Protein AF-A0A370WRT9-F1 (afdb_monomer)

InterPro domains:
  IPR023346 Lysozyme-like domain superfamily [SSF53955] (6-78)

Structure (mmCIF, N/CA/C/O backbone):
data_AF-A0A370WRT9-F1
#
_entry.id   AF-A0A370WRT9-F1
#
loop_
_atom_site.group_PDB
_atom_site.id
_atom_site.type_symbol
_atom_site.label_atom_id
_atom_site.label_alt_id
_atom_site.label_comp_id
_atom_site.label_asym_id
_atom_site.label_entity_id
_atom_site.label_seq_id
_atom_site.pdbx_PDB_ins_code
_atom_site.Cartn_x
_atom_site.Cartn_y
_atom_site.Cartn_z
_atom_site.occupancy
_atom_site.B_iso_or_equiv
_atom_site.auth_seq_id
_atom_site.auth_comp_id
_atom_site.auth_asym_id
_atom_site.auth_atom_id
_atom_site.pdbx_PDB_model_num
ATOM 1 N N . TRP A 1 1 ? 11.051 0.308 -16.168 1.00 57.34 1 TRP A N 1
ATOM 2 C CA . TRP A 1 1 ? 12.161 -0.061 -15.268 1.00 57.34 1 TRP A CA 1
ATOM 3 C C . TRP A 1 1 ? 13.084 -1.082 -15.946 1.00 57.34 1 TRP A C 1
ATOM 5 O O . TRP A 1 1 ? 13.446 -2.096 -15.383 1.00 57.34 1 TRP A O 1
ATOM 15 N N . ALA A 1 2 ? 13.523 -0.755 -17.159 1.00 36.31 2 ALA A N 1
ATOM 16 C CA . ALA A 1 2 ? 14.689 -1.294 -17.855 1.00 36.31 2 ALA A CA 1
ATOM 17 C C . ALA A 1 2 ? 15.166 -0.131 -18.753 1.00 36.31 2 ALA A C 1
ATOM 19 O O . ALA A 1 2 ? 14.280 0.547 -19.286 1.00 36.31 2 ALA A O 1
ATOM 20 N N . PRO A 1 3 ? 16.469 0.201 -18.880 1.00 57.38 3 PRO A N 1
ATOM 21 C CA . PRO A 1 3 ? 17.677 -0.481 -18.404 1.00 57.38 3 PRO A CA 1
ATOM 22 C C . PRO A 1 3 ? 18.601 0.450 -17.567 1.00 57.38 3 PRO A C 1
ATOM 24 O O . PRO A 1 3 ? 19.662 0.849 -18.034 1.00 57.38 3 PRO A O 1
ATOM 27 N N . ARG A 1 4 ? 18.217 0.845 -16.339 1.00 59.12 4 ARG A N 1
ATOM 28 C CA . ARG A 1 4 ? 19.088 1.687 -15.474 1.00 59.12 4 ARG A CA 1
ATOM 29 C C . ARG A 1 4 ? 19.797 0.957 -14.333 1.00 59.12 4 ARG A C 1
ATOM 31 O O . ARG A 1 4 ? 20.818 1.455 -13.881 1.00 59.12 4 ARG A O 1
ATOM 38 N N . TYR A 1 5 ? 19.306 -0.199 -13.888 1.00 66.81 5 TYR A N 1
ATOM 39 C CA . TYR A 1 5 ? 19.851 -0.898 -12.719 1.00 66.81 5 TYR A CA 1
ATOM 40 C C . TYR A 1 5 ? 20.126 -2.364 -13.043 1.00 66.81 5 TYR A C 1
ATOM 42 O O . TYR A 1 5 ? 19.342 -2.990 -13.756 1.00 66.81 5 TYR A O 1
ATOM 50 N N . ASN A 1 6 ? 21.238 -2.898 -12.528 1.00 80.44 6 ASN A N 1
ATOM 51 C CA . ASN A 1 6 ? 21.567 -4.318 -12.621 1.00 80.44 6 ASN A CA 1
ATOM 52 C C . ASN A 1 6 ? 20.589 -5.111 -11.729 1.00 80.44 6 ASN A C 1
ATOM 54 O O . ASN A 1 6 ? 20.651 -4.957 -10.507 1.00 80.44 6 ASN A O 1
ATOM 58 N N . PRO A 1 7 ? 19.703 -5.953 -12.293 1.00 83.69 7 PRO A N 1
ATOM 59 C CA . PRO A 1 7 ? 18.709 -6.688 -11.511 1.00 83.69 7 PRO A CA 1
ATOM 60 C C . PRO A 1 7 ? 19.346 -7.601 -10.463 1.00 83.69 7 PRO A C 1
ATOM 62 O O . PRO A 1 7 ? 18.816 -7.739 -9.365 1.00 83.69 7 PRO A O 1
ATOM 65 N N . SER A 1 8 ? 20.511 -8.174 -10.778 1.00 86.19 8 SER A N 1
ATOM 66 C CA . SER A 1 8 ? 21.240 -9.042 -9.857 1.00 86.19 8 SER A CA 1
ATOM 67 C C . SER A 1 8 ? 21.685 -8.290 -8.607 1.00 86.19 8 SER A C 1
ATOM 69 O O . SER A 1 8 ? 21.639 -8.857 -7.525 1.00 86.19 8 SER A O 1
ATOM 71 N N . LEU A 1 9 ? 22.049 -7.009 -8.739 1.00 85.12 9 LEU A N 1
ATOM 72 C CA . LEU A 1 9 ? 22.469 -6.179 -7.610 1.00 85.12 9 LEU A CA 1
ATOM 73 C C . LEU A 1 9 ? 21.296 -5.866 -6.671 1.00 85.12 9 LEU A C 1
ATOM 75 O O . LEU A 1 9 ? 21.451 -5.957 -5.461 1.00 85.12 9 LEU A O 1
ATOM 79 N N . ILE A 1 10 ? 20.121 -5.546 -7.221 1.00 86.25 10 ILE A N 1
ATOM 80 C CA . ILE A 1 10 ? 18.895 -5.328 -6.431 1.00 86.25 10 ILE A CA 1
ATOM 81 C C . ILE A 1 10 ? 18.485 -6.619 -5.706 1.00 86.25 10 ILE A C 1
ATOM 83 O O . ILE A 1 10 ? 17.999 -6.562 -4.584 1.00 86.25 10 ILE A O 1
ATOM 87 N N . ALA A 1 11 ? 18.681 -7.782 -6.334 1.00 88.44 11 ALA A N 1
ATOM 88 C CA . ALA A 1 11 ? 18.316 -9.068 -5.747 1.00 88.44 11 ALA A CA 1
ATOM 89 C C . ALA A 1 11 ? 19.287 -9.545 -4.652 1.00 88.44 11 ALA A C 1
ATOM 91 O O . ALA A 1 11 ? 18.864 -10.250 -3.739 1.00 88.44 11 ALA A O 1
ATOM 92 N N . SER A 1 12 ? 20.577 -9.205 -4.749 1.00 90.75 12 SER A N 1
ATOM 93 C CA . SER A 1 12 ? 21.611 -9.699 -3.829 1.00 90.75 12 SER A CA 1
ATOM 94 C C . SER A 1 12 ? 21.961 -8.741 -2.690 1.00 90.75 12 SER A C 1
ATOM 96 O O . SER A 1 12 ? 22.565 -9.170 -1.712 1.00 90.75 12 SER A O 1
ATOM 98 N N . ASP A 1 13 ? 21.649 -7.452 -2.825 1.00 92.69 13 ASP A N 1
ATOM 99 C CA . ASP A 1 13 ? 22.008 -6.412 -1.861 1.00 92.69 13 ASP A CA 1
ATOM 100 C C . ASP A 1 13 ? 20.746 -5.801 -1.238 1.00 92.69 13 ASP A C 1
ATOM 102 O O . ASP A 1 13 ? 19.918 -5.195 -1.921 1.00 92.69 13 ASP A O 1
ATOM 106 N N . THR A 1 14 ? 20.608 -5.956 0.079 1.00 92.56 14 THR A N 1
ATOM 107 C CA . THR A 1 14 ? 19.437 -5.498 0.836 1.00 92.56 14 THR A CA 1
ATOM 108 C C . THR A 1 14 ? 19.287 -3.979 0.850 1.00 92.56 14 THR A C 1
ATOM 110 O O . THR A 1 14 ? 18.158 -3.488 0.846 1.00 92.56 14 THR A O 1
ATOM 113 N N . TYR A 1 15 ? 20.383 -3.217 0.824 1.00 92.50 15 TYR A N 1
ATOM 114 C CA . TYR A 1 15 ? 20.325 -1.758 0.763 1.00 92.50 15 TYR A CA 1
ATOM 115 C C . TYR A 1 15 ? 19.809 -1.297 -0.596 1.00 92.50 15 TYR A C 1
ATOM 117 O O . TYR A 1 15 ? 18.904 -0.466 -0.656 1.00 92.50 15 TYR A O 1
ATOM 125 N N . ASN A 1 16 ? 20.311 -1.889 -1.681 1.00 89.69 16 ASN A N 1
ATOM 126 C CA . ASN A 1 16 ? 19.835 -1.578 -3.029 1.00 89.69 16 ASN A CA 1
ATOM 127 C C . ASN A 1 16 ? 18.381 -2.023 -3.241 1.00 89.69 16 ASN A C 1
ATOM 129 O O . ASN A 1 16 ? 17.613 -1.321 -3.903 1.00 89.69 16 ASN A O 1
ATOM 133 N N . ALA A 1 17 ? 17.974 -3.154 -2.655 1.00 89.50 17 ALA A N 1
ATOM 134 C CA . ALA A 1 17 ? 16.582 -3.593 -2.653 1.00 89.50 17 ALA A CA 1
ATOM 135 C C . ALA A 1 17 ? 15.669 -2.538 -2.008 1.00 89.50 17 ALA A C 1
ATOM 137 O O . ALA A 1 17 ? 14.725 -2.066 -2.648 1.00 89.50 17 ALA A O 1
ATOM 138 N N . CYS A 1 18 ? 15.989 -2.115 -0.783 1.00 91.56 18 CYS A N 1
ATOM 139 C CA . CYS A 1 18 ? 15.219 -1.114 -0.048 1.00 91.56 18 CYS A CA 1
ATOM 140 C C . CYS A 1 18 ? 15.196 0.250 -0.753 1.00 91.56 18 CYS A C 1
ATOM 142 O O . CYS A 1 18 ? 14.122 0.835 -0.905 1.00 91.56 18 CYS A O 1
ATOM 144 N N . ASP A 1 19 ? 16.346 0.741 -1.224 1.00 91.88 19 ASP A N 1
ATOM 145 C CA . ASP A 1 19 ? 16.436 2.031 -1.915 1.00 91.88 19 ASP A CA 1
ATOM 146 C C . ASP A 1 19 ? 15.622 2.026 -3.217 1.00 91.88 19 ASP A C 1
ATOM 148 O O . ASP A 1 19 ? 14.846 2.944 -3.484 1.00 91.88 19 ASP A O 1
ATOM 152 N N . SER A 1 20 ? 15.687 0.935 -3.988 1.00 90.00 20 SER A N 1
ATOM 153 C CA . SER A 1 20 ? 14.895 0.799 -5.214 1.00 90.00 20 SER A CA 1
ATOM 154 C C . SER A 1 20 ? 13.382 0.784 -4.950 1.00 90.00 20 SER A C 1
ATOM 156 O O . SER A 1 20 ? 12.616 1.389 -5.710 1.00 90.00 20 SER A O 1
ATOM 158 N N . ALA A 1 21 ? 12.941 0.157 -3.854 1.00 91.38 21 ALA A N 1
ATOM 159 C CA . ALA A 1 21 ? 11.543 0.158 -3.437 1.00 91.38 21 ALA A CA 1
ATOM 160 C C . ALA A 1 21 ? 11.086 1.563 -3.006 1.00 91.38 21 ALA A C 1
ATOM 162 O O . ALA A 1 21 ? 10.023 2.021 -3.434 1.00 91.38 21 ALA A O 1
ATOM 163 N N . GLY A 1 22 ? 11.909 2.276 -2.230 1.00 93.50 22 GLY A N 1
ATOM 164 C CA . GLY A 1 22 ? 11.654 3.663 -1.831 1.00 93.50 22 GLY A CA 1
ATOM 165 C C . GLY A 1 22 ? 11.602 4.616 -3.027 1.00 93.50 22 GLY A C 1
ATOM 166 O O . GLY A 1 22 ? 10.674 5.421 -3.148 1.00 93.50 22 GLY A O 1
ATOM 167 N N . TYR A 1 23 ? 12.534 4.468 -3.971 1.00 92.81 23 TYR A N 1
ATOM 168 C CA . TYR A 1 23 ? 12.538 5.218 -5.222 1.00 92.81 23 TYR A CA 1
ATOM 169 C C . TYR A 1 23 ? 11.248 4.987 -6.012 1.00 92.81 23 TYR A C 1
ATOM 171 O O . TYR A 1 23 ? 10.595 5.954 -6.407 1.00 92.81 23 TYR A O 1
ATOM 179 N N . PHE A 1 24 ? 10.838 3.728 -6.213 1.00 93.00 24 PHE A N 1
ATOM 180 C CA . PHE A 1 24 ? 9.563 3.409 -6.862 1.00 93.00 24 PHE A CA 1
ATOM 181 C C . PHE A 1 24 ? 8.390 4.085 -6.145 1.00 93.00 24 PHE A C 1
ATOM 183 O O . PHE A 1 24 ? 7.570 4.738 -6.789 1.00 93.00 24 PHE A O 1
ATOM 190 N N . TRP A 1 25 ? 8.335 3.975 -4.819 1.00 95.81 25 TRP A N 1
ATOM 191 C CA . TRP A 1 25 ? 7.247 4.508 -4.005 1.00 95.81 25 TRP A CA 1
ATOM 192 C C . TRP A 1 25 ? 7.083 6.028 -4.145 1.00 95.81 25 TRP A C 1
ATOM 194 O O . TRP A 1 25 ? 5.973 6.528 -4.343 1.00 95.81 25 TRP A O 1
ATOM 204 N N . VAL A 1 26 ? 8.190 6.773 -4.100 1.00 96.12 26 VAL A N 1
ATOM 205 C CA . VAL A 1 26 ? 8.187 8.244 -4.173 1.00 96.12 26 VAL A CA 1
ATOM 206 C C . VAL A 1 26 ? 8.041 8.757 -5.607 1.00 96.12 26 VAL A C 1
ATOM 208 O O . VAL A 1 26 ? 7.446 9.811 -5.826 1.00 96.12 26 VAL A O 1
ATOM 211 N N . THR A 1 27 ? 8.546 8.030 -6.605 1.00 94.81 27 THR A N 1
ATOM 212 C CA . THR A 1 27 ? 8.529 8.491 -8.005 1.00 94.81 27 THR A CA 1
ATOM 213 C C . THR A 1 27 ? 7.355 7.970 -8.824 1.00 94.81 27 THR A C 1
ATOM 215 O O . THR A 1 27 ? 7.137 8.455 -9.935 1.00 94.81 27 THR A O 1
ATO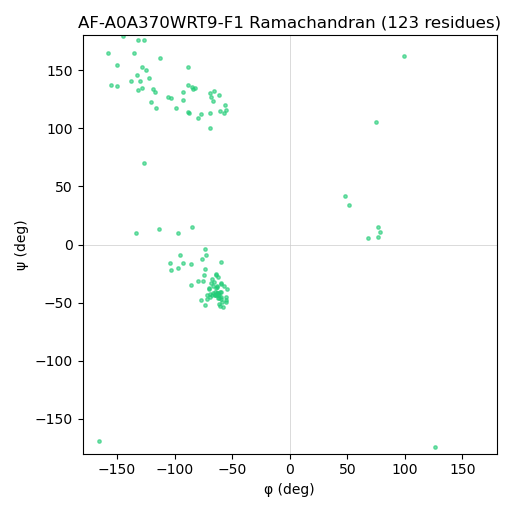M 218 N N . LYS A 1 28 ? 6.567 7.020 -8.303 1.00 93.81 28 LYS A N 1
ATOM 219 C CA . LYS A 1 28 ? 5.383 6.503 -8.996 1.00 93.81 28 LYS A CA 1
ATOM 220 C C . LYS A 1 28 ? 4.440 7.648 -9.358 1.00 93.81 28 LYS A C 1
ATOM 222 O O . LYS A 1 28 ? 3.860 8.272 -8.473 1.00 93.81 28 LYS A O 1
ATOM 227 N N . HIS A 1 29 ? 4.253 7.854 -10.658 1.00 93.50 29 HIS A N 1
ATOM 228 C CA . HIS A 1 29 ? 3.282 8.790 -11.211 1.00 93.50 29 HIS A CA 1
ATOM 229 C C . HIS A 1 29 ? 1.917 8.111 -11.402 1.00 93.50 29 HIS A C 1
ATOM 231 O O . HIS A 1 29 ? 1.839 6.974 -11.879 1.00 93.50 29 HIS A O 1
ATOM 237 N N . TYR A 1 30 ? 0.841 8.805 -11.046 1.00 92.50 30 TYR A N 1
ATOM 238 C CA . TYR A 1 30 ? -0.545 8.373 -11.188 1.00 92.50 30 TYR A CA 1
ATOM 239 C C . TYR A 1 30 ? -1.473 9.589 -11.257 1.00 92.50 30 TYR A C 1
ATOM 241 O O . TYR A 1 30 ? -1.305 10.536 -10.504 1.00 92.50 30 TYR A O 1
ATOM 249 N N . MET A 1 31 ? -2.464 9.567 -12.155 1.00 91.56 31 MET A N 1
ATOM 250 C CA . MET A 1 31 ? -3.521 10.597 -12.241 1.00 91.56 31 MET A CA 1
ATOM 251 C C . MET A 1 31 ? -3.008 12.055 -12.212 1.00 91.56 31 MET A C 1
ATOM 253 O O . MET A 1 31 ? -3.582 12.912 -11.550 1.00 91.56 31 MET A O 1
ATOM 257 N N . GLY A 1 32 ? -1.907 12.335 -12.918 1.00 90.81 32 GLY A N 1
ATOM 258 C CA . GLY A 1 32 ? -1.321 13.681 -13.004 1.00 90.81 32 GLY A CA 1
ATOM 259 C C . GLY A 1 32 ? -0.524 14.129 -11.772 1.00 90.81 32 GLY A C 1
ATOM 260 O O . GLY A 1 32 ? -0.096 15.277 -11.717 1.00 90.81 32 GLY A O 1
ATOM 261 N N . THR A 1 33 ? -0.312 13.244 -10.796 1.00 91.50 33 THR A N 1
ATOM 262 C CA . THR A 1 33 ? 0.553 13.469 -9.633 1.00 91.50 33 THR A CA 1
ATOM 263 C C . THR A 1 33 ? 1.580 12.344 -9.492 1.00 91.50 33 THR A C 1
ATOM 265 O O . THR A 1 33 ? 1.559 11.368 -10.239 1.00 91.50 33 THR A O 1
ATOM 268 N N . SER A 1 34 ? 2.482 12.466 -8.524 1.00 94.75 34 SER A N 1
ATOM 269 C CA . SER A 1 34 ? 3.449 11.433 -8.153 1.00 94.75 34 SER A CA 1
ATOM 270 C C . SER A 1 34 ? 3.461 11.225 -6.643 1.00 94.75 34 SER A C 1
ATOM 272 O O . SER A 1 34 ? 2.829 11.980 -5.906 1.00 94.75 34 SER A O 1
ATOM 274 N N . ASN A 1 35 ? 4.247 10.245 -6.192 1.00 95.50 35 ASN A N 1
ATOM 275 C CA . ASN A 1 35 ? 4.522 9.951 -4.788 1.00 95.50 35 ASN A CA 1
ATOM 276 C C . ASN A 1 35 ? 3.342 9.274 -4.077 1.00 95.50 35 ASN A C 1
ATOM 278 O O . ASN A 1 35 ? 2.339 9.900 -3.727 1.00 95.50 35 ASN A O 1
ATOM 282 N N . ILE A 1 36 ? 3.479 7.968 -3.837 1.00 96.75 36 ILE A N 1
ATOM 283 C CA . ILE A 1 36 ? 2.473 7.168 -3.126 1.00 96.75 36 ILE A CA 1
ATOM 284 C C . ILE A 1 36 ? 2.317 7.648 -1.677 1.00 96.75 36 ILE A C 1
ATOM 286 O O . ILE A 1 36 ? 1.220 7.535 -1.137 1.00 96.75 36 ILE A O 1
ATOM 290 N N . ASN A 1 37 ? 3.335 8.285 -1.072 1.00 95.50 37 ASN A N 1
ATOM 291 C CA . ASN A 1 37 ? 3.197 8.848 0.278 1.00 95.50 37 ASN A CA 1
ATOM 292 C C . ASN A 1 37 ? 2.006 9.803 0.386 1.00 95.50 37 ASN A C 1
ATOM 294 O O . ASN A 1 37 ? 1.261 9.735 1.349 1.00 95.50 37 ASN A O 1
ATOM 298 N N . ARG A 1 38 ? 1.737 10.607 -0.649 1.00 94.44 38 ARG A N 1
ATOM 299 C CA . ARG A 1 38 ? 0.597 11.540 -0.655 1.00 94.44 38 ARG A CA 1
ATOM 300 C C . ARG A 1 38 ? -0.765 10.845 -0.605 1.00 94.44 38 ARG A C 1
ATOM 302 O O . ARG A 1 38 ? -1.732 11.442 -0.141 1.00 94.44 38 ARG A O 1
ATOM 309 N N . LEU A 1 39 ? -0.850 9.607 -1.092 1.00 94.31 39 LEU A N 1
ATOM 310 C CA . LEU A 1 39 ? -2.049 8.784 -0.969 1.00 94.31 39 LEU A CA 1
ATOM 311 C C . LEU A 1 39 ? -2.159 8.201 0.443 1.00 94.31 39 LEU A C 1
ATOM 313 O O . LEU A 1 39 ? -3.228 8.284 1.038 1.00 94.31 39 LEU A O 1
ATOM 317 N N . VAL A 1 40 ? -1.079 7.630 0.984 1.00 94.50 40 VAL A N 1
ATOM 318 C CA . VAL A 1 40 ? -1.119 6.996 2.316 1.00 94.50 40 VAL A CA 1
ATOM 319 C C . VAL A 1 40 ? -1.187 7.997 3.474 1.00 94.50 40 VAL A C 1
ATOM 321 O O . VAL A 1 40 ? -1.715 7.654 4.527 1.00 94.50 40 VAL A O 1
ATOM 324 N N . ASP A 1 41 ? -0.787 9.254 3.253 1.00 94.50 41 ASP A N 1
ATOM 325 C CA . ASP A 1 41 ? -0.991 10.380 4.180 1.00 94.50 41 ASP A CA 1
ATOM 326 C C . ASP A 1 41 ? -2.493 10.633 4.478 1.00 94.50 41 ASP A C 1
ATOM 328 O O . ASP A 1 41 ? -2.826 11.314 5.444 1.00 94.50 41 ASP A O 1
ATOM 332 N N . GLN A 1 42 ? -3.420 10.065 3.690 1.00 92.50 42 GLN A N 1
ATOM 333 C CA . GLN A 1 42 ? -4.875 10.118 3.933 1.00 92.50 42 GLN A CA 1
ATOM 334 C C . GLN A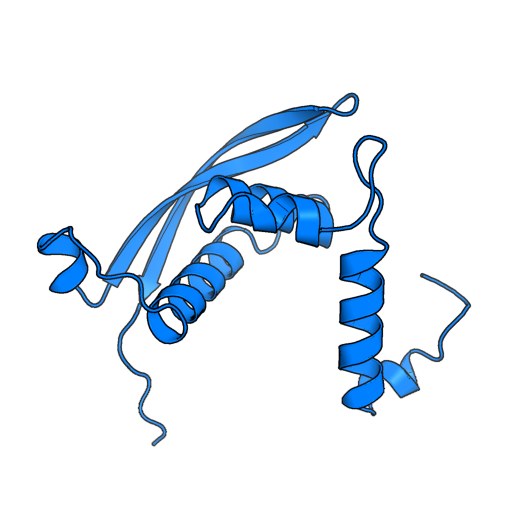 1 42 ? -5.333 9.218 5.095 1.00 92.50 42 GLN A C 1
ATOM 336 O O . GLN A 1 42 ? -6.515 9.213 5.439 1.00 92.50 42 GLN A O 1
ATOM 341 N N . GLY A 1 43 ? -4.414 8.456 5.692 1.00 91.38 43 GLY A N 1
ATOM 342 C CA . GLY A 1 43 ? -4.668 7.595 6.839 1.00 91.38 43 GLY A CA 1
ATOM 343 C C . GLY A 1 43 ? -4.869 6.127 6.470 1.00 91.38 43 GLY A C 1
ATOM 344 O O . GLY A 1 43 ? -5.132 5.763 5.317 1.00 91.38 43 GLY A O 1
ATOM 345 N N . PHE A 1 44 ? -4.737 5.274 7.486 1.00 91.19 44 PHE A N 1
ATOM 346 C CA . PHE A 1 44 ? -4.924 3.837 7.354 1.00 91.19 44 PHE A CA 1
ATOM 347 C C . PHE A 1 44 ? -6.416 3.497 7.294 1.00 91.19 44 PHE A C 1
ATOM 349 O O . PHE A 1 44 ? -7.157 3.675 8.254 1.00 91.19 44 PHE A O 1
ATOM 356 N N . ASN A 1 45 ? -6.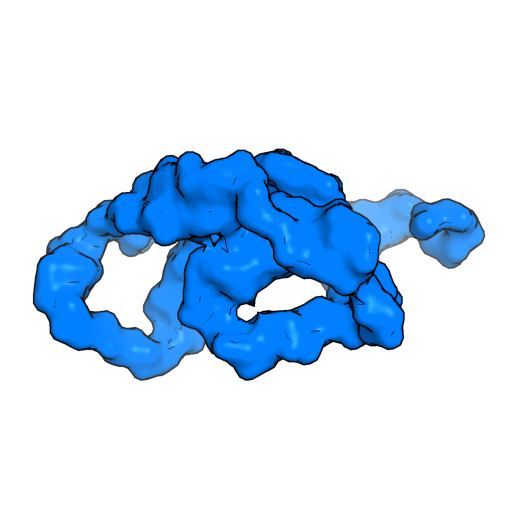865 3.025 6.136 1.00 90.19 45 ASN A N 1
ATOM 357 C CA . ASN A 1 45 ? -8.196 2.468 5.934 1.00 90.19 45 ASN A CA 1
ATOM 358 C C . ASN A 1 45 ? -8.179 1.553 4.694 1.00 90.19 45 ASN A C 1
ATOM 360 O O . ASN A 1 45 ? -7.244 1.635 3.880 1.00 90.19 45 ASN A O 1
ATOM 364 N N . PRO A 1 46 ? -9.201 0.698 4.508 1.00 89.81 46 PRO A N 1
ATOM 365 C CA . PRO A 1 46 ? -9.192 -0.258 3.411 1.00 89.81 46 PRO A CA 1
ATOM 366 C C . PRO A 1 46 ? -9.172 0.383 2.019 1.00 89.81 46 PRO A C 1
ATOM 368 O O . PRO A 1 46 ? -8.620 -0.208 1.088 1.00 89.81 46 PRO A O 1
ATOM 371 N N . ASP A 1 47 ? -9.706 1.596 1.864 1.00 92.44 47 ASP A N 1
ATOM 372 C CA . ASP A 1 47 ? -9.697 2.303 0.584 1.00 92.44 47 ASP A CA 1
ATOM 373 C C . ASP A 1 47 ? -8.294 2.793 0.230 1.00 92.44 47 ASP A C 1
ATOM 375 O O . ASP A 1 47 ? -7.848 2.629 -0.907 1.00 92.44 47 ASP A O 1
ATOM 379 N N . THR A 1 48 ? -7.566 3.357 1.196 1.00 94.94 48 THR A N 1
ATOM 380 C CA . THR A 1 48 ? -6.173 3.784 1.023 1.00 94.94 48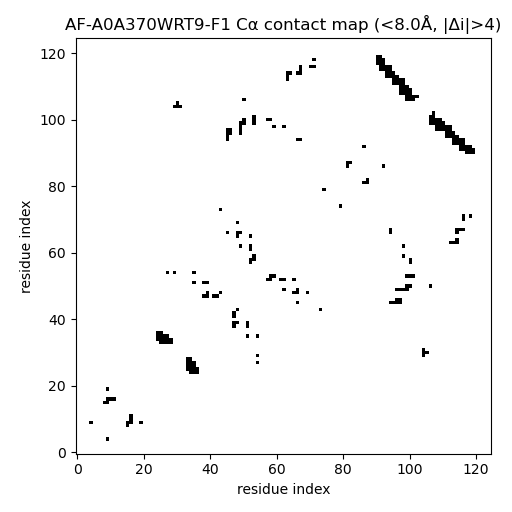 THR A CA 1
ATOM 381 C C . THR A 1 48 ? -5.289 2.599 0.634 1.00 94.94 48 THR A C 1
ATOM 383 O O . THR A 1 48 ? -4.525 2.688 -0.334 1.00 94.94 48 THR A O 1
ATOM 386 N N . VAL A 1 49 ? -5.420 1.462 1.326 1.00 94.06 49 VAL A N 1
ATOM 387 C CA . VAL A 1 49 ? -4.659 0.239 1.015 1.00 94.06 49 VAL A CA 1
ATOM 388 C C . VAL A 1 49 ? -5.049 -0.305 -0.361 1.00 94.06 49 VAL A C 1
ATOM 390 O O . VAL A 1 49 ? -4.182 -0.625 -1.177 1.00 94.06 49 VAL A O 1
ATOM 393 N N . GLY A 1 50 ? -6.346 -0.332 -0.670 1.00 92.81 50 GLY A N 1
ATOM 394 C CA . GLY A 1 50 ? -6.861 -0.797 -1.951 1.00 92.81 50 GLY A CA 1
ATOM 395 C C . GLY A 1 50 ? -6.397 0.057 -3.130 1.00 92.81 50 GLY A C 1
ATOM 396 O O . GLY A 1 50 ? -6.010 -0.481 -4.165 1.00 92.81 50 GLY A O 1
ATOM 397 N N . LYS A 1 51 ? -6.376 1.382 -2.988 1.00 94.06 51 LYS A N 1
ATOM 398 C CA . LYS A 1 51 ? -5.832 2.308 -3.994 1.00 94.06 51 LYS A CA 1
ATOM 399 C C . LYS A 1 51 ? -4.320 2.136 -4.143 1.00 94.06 51 LYS A C 1
ATOM 401 O O . LYS A 1 51 ? -3.818 2.064 -5.264 1.00 94.06 51 LYS A O 1
ATOM 406 N N . THR A 1 52 ? -3.602 1.979 -3.032 1.00 95.06 52 THR A N 1
ATOM 407 C CA . THR A 1 52 ? -2.153 1.726 -3.023 1.00 95.06 52 THR A CA 1
ATOM 408 C C . THR A 1 52 ? -1.808 0.427 -3.753 1.00 95.06 52 THR A C 1
ATOM 410 O O . THR A 1 52 ? -0.884 0.403 -4.565 1.00 95.06 52 THR A O 1
ATOM 413 N N . ASN A 1 53 ? -2.606 -0.629 -3.573 1.00 93.50 53 ASN A N 1
ATOM 414 C CA . ASN A 1 53 ? -2.470 -1.881 -4.316 1.00 93.50 53 ASN A CA 1
ATOM 415 C C . ASN A 1 53 ? -2.510 -1.665 -5.843 1.00 93.50 53 ASN A C 1
ATOM 417 O O . ASN A 1 53 ? -1.658 -2.196 -6.566 1.00 93.50 53 ASN A O 1
ATOM 421 N N . VAL A 1 54 ? -3.460 -0.856 -6.337 1.00 93.44 54 VAL A N 1
ATOM 422 C CA . VAL A 1 54 ? -3.546 -0.503 -7.768 1.00 93.44 54 VAL A CA 1
ATOM 423 C C . VAL A 1 54 ? -2.276 0.204 -8.226 1.00 93.44 54 VAL A C 1
ATOM 425 O O . VAL A 1 54 ? -1.764 -0.086 -9.304 1.00 93.44 54 VAL A O 1
ATOM 428 N N . LEU A 1 55 ? -1.722 1.109 -7.420 1.00 93.81 55 LEU A N 1
ATOM 429 C CA . LEU A 1 55 ? -0.497 1.817 -7.796 1.00 93.81 55 LEU A CA 1
ATOM 430 C C . LEU A 1 55 ? 0.724 0.892 -7.843 1.00 93.81 55 LEU A C 1
ATOM 432 O O . LEU A 1 55 ? 1.618 1.116 -8.661 1.00 93.81 55 LEU A O 1
ATOM 436 N N . ILE A 1 56 ? 0.752 -0.165 -7.033 1.00 92.19 56 ILE A N 1
ATOM 437 C CA . ILE A 1 56 ? 1.843 -1.143 -7.036 1.00 92.19 56 ILE A CA 1
ATOM 438 C C . ILE A 1 56 ? 1.777 -2.038 -8.280 1.00 92.19 56 ILE A C 1
ATOM 440 O O . ILE A 1 56 ? 2.774 -2.137 -8.991 1.00 92.19 56 ILE A O 1
ATOM 444 N N . ASN A 1 57 ? 0.628 -2.663 -8.572 1.00 85.12 57 ASN A N 1
ATOM 445 C CA . ASN A 1 57 ? 0.550 -3.719 -9.599 1.00 85.12 57 ASN A CA 1
ATOM 446 C C . ASN A 1 57 ? -0.623 -3.600 -10.595 1.00 85.12 57 ASN A C 1
ATOM 448 O O . ASN A 1 57 ? -0.889 -4.530 -11.349 1.00 85.12 57 ASN A O 1
ATOM 452 N N . GLY A 1 58 ? -1.349 -2.480 -10.606 1.00 68.25 58 GLY A N 1
ATOM 453 C CA . GLY A 1 58 ? -2.343 -2.142 -11.633 1.00 68.25 58 GLY A CA 1
ATOM 454 C C . GLY A 1 58 ? -3.612 -3.002 -11.679 1.00 68.25 58 GLY A C 1
ATOM 455 O O . GLY A 1 58 ? -4.412 -2.816 -12.591 1.00 68.25 58 GLY A O 1
ATOM 456 N N . GLY A 1 59 ? -3.825 -3.930 -10.739 1.00 71.88 59 GLY A N 1
ATOM 457 C CA . GLY A 1 59 ? -4.918 -4.903 -10.825 1.00 71.88 59 GLY A CA 1
ATOM 458 C C . GLY A 1 59 ? -5.216 -5.657 -9.522 1.00 71.88 59 GLY A C 1
ATOM 459 O O . GLY A 1 59 ? -4.702 -5.285 -8.466 1.00 71.88 59 GLY A O 1
ATOM 460 N N . PRO A 1 60 ? -6.043 -6.722 -9.576 1.00 71.06 60 PRO A N 1
ATOM 461 C CA . PRO A 1 60 ? -6.585 -7.405 -8.396 1.00 71.06 60 PRO A CA 1
ATOM 462 C C . PRO A 1 60 ? -5.561 -8.255 -7.620 1.00 71.06 60 PRO A C 1
ATOM 464 O O . PRO A 1 60 ? -5.871 -8.750 -6.541 1.00 71.06 60 PRO A O 1
ATOM 467 N N . ASN A 1 61 ? -4.354 -8.445 -8.157 1.00 81.12 61 ASN A N 1
ATOM 468 C CA . ASN A 1 61 ? -3.356 -9.332 -7.570 1.00 81.12 61 ASN A CA 1
ATOM 469 C C . ASN A 1 61 ? -2.845 -8.804 -6.216 1.00 81.12 61 ASN A C 1
ATOM 471 O O . ASN A 1 61 ? -2.315 -7.690 -6.147 1.00 81.12 61 ASN A O 1
ATOM 475 N N . GLY A 1 62 ? -2.972 -9.637 -5.180 1.00 82.19 62 GLY A N 1
ATOM 476 C CA . GLY A 1 62 ? -2.487 -9.377 -3.828 1.00 82.19 62 GLY A CA 1
ATOM 477 C C . GLY A 1 62 ? -3.370 -8.448 -2.996 1.00 82.19 62 GLY A C 1
ATOM 478 O O . GLY A 1 62 ? -2.908 -7.979 -1.960 1.00 82.19 62 GLY A O 1
ATOM 479 N N . TYR A 1 63 ? -4.591 -8.121 -3.449 1.00 87.00 63 TYR A N 1
ATOM 480 C CA . TYR A 1 63 ? -5.495 -7.220 -2.718 1.00 87.00 63 TYR A CA 1
ATOM 481 C C . TYR A 1 63 ? -5.743 -7.708 -1.297 1.00 87.00 63 TYR A C 1
ATOM 483 O O . TYR A 1 63 ? -5.620 -6.938 -0.350 1.00 87.00 63 TYR A O 1
ATOM 491 N N . ASP A 1 64 ? -6.094 -8.981 -1.173 1.00 88.44 64 ASP A N 1
ATOM 492 C CA . ASP A 1 64 ? -6.593 -9.550 0.065 1.00 88.44 64 ASP A CA 1
ATOM 493 C C . ASP A 1 64 ? -5.435 -9.674 1.076 1.00 88.44 64 ASP A C 1
ATOM 495 O O . ASP A 1 64 ? -5.516 -9.167 2.196 1.00 88.44 64 ASP A O 1
ATOM 499 N N . GLU A 1 65 ? -4.288 -10.199 0.638 1.00 87.88 65 GLU A N 1
ATOM 500 C CA . GLU A 1 65 ? -3.086 -10.332 1.461 1.00 87.88 65 GLU A CA 1
ATOM 501 C C . GLU A 1 65 ? -2.517 -8.971 1.874 1.00 87.88 65 GLU A C 1
ATOM 503 O O . GLU A 1 65 ? -2.119 -8.793 3.023 1.00 87.88 65 GLU A O 1
ATOM 508 N N . ARG A 1 66 ? -2.497 -7.974 0.977 1.00 91.31 66 ARG A N 1
ATOM 509 C CA . ARG A 1 66 ? -1.990 -6.629 1.311 1.00 91.31 66 ARG A CA 1
ATOM 510 C C . ARG A 1 66 ? -2.887 -5.904 2.306 1.00 91.31 66 ARG A C 1
ATOM 512 O O . ARG A 1 66 ? -2.354 -5.179 3.141 1.00 91.31 66 ARG A O 1
ATOM 519 N N . GLN A 1 67 ? -4.204 -6.119 2.262 1.00 91.50 67 GLN A N 1
ATOM 520 C CA . GLN A 1 67 ? -5.111 -5.643 3.313 1.00 91.50 67 GLN A CA 1
ATOM 521 C C . GLN A 1 67 ? -4.763 -6.283 4.656 1.00 91.50 67 GLN A C 1
ATOM 523 O O . GLN A 1 67 ? -4.624 -5.579 5.655 1.00 91.50 67 GLN A O 1
ATOM 528 N N . GLY A 1 68 ? -4.544 -7.600 4.663 1.00 89.19 68 GLY A N 1
ATOM 529 C CA . GLY A 1 68 ? -4.157 -8.325 5.869 1.00 89.19 68 GLY A CA 1
ATOM 530 C C . GLY A 1 68 ? -2.828 -7.864 6.461 1.00 89.19 68 GLY A C 1
ATOM 531 O O . GLY A 1 68 ? -2.774 -7.519 7.639 1.00 89.19 68 GLY A O 1
ATOM 532 N N . TYR A 1 69 ? -1.772 -7.788 5.648 1.00 90.06 69 TYR A N 1
ATOM 533 C CA . TYR A 1 69 ? -0.459 -7.331 6.107 1.00 90.06 69 TYR A CA 1
ATOM 534 C C . TYR A 1 69 ? -0.487 -5.885 6.595 1.00 90.06 69 TYR A C 1
ATOM 536 O O . TYR A 1 69 ? 0.106 -5.585 7.629 1.00 90.06 69 TYR A O 1
ATOM 544 N N . ALA A 1 70 ? -1.184 -4.993 5.887 1.00 92.19 70 ALA A N 1
ATOM 545 C CA . ALA A 1 70 ? -1.276 -3.599 6.296 1.00 92.19 70 ALA A CA 1
ATOM 546 C C . ALA A 1 70 ? -2.017 -3.460 7.636 1.00 92.19 70 ALA A C 1
ATOM 548 O O . ALA A 1 70 ? -1.528 -2.759 8.517 1.00 92.19 70 ALA A O 1
ATOM 549 N N . ALA A 1 71 ? -3.125 -4.185 7.831 1.00 89.62 71 ALA A N 1
ATOM 550 C CA . ALA A 1 71 ? -3.845 -4.211 9.105 1.00 89.62 71 ALA A CA 1
ATOM 551 C C . ALA A 1 71 ? -3.010 -4.799 10.247 1.00 89.62 71 ALA A C 1
ATOM 553 O O . ALA A 1 71 ? -2.991 -4.239 11.341 1.00 89.62 71 ALA A O 1
ATOM 554 N N . TYR A 1 72 ? -2.287 -5.893 9.993 1.00 86.38 72 TYR A N 1
ATOM 555 C CA . TYR A 1 72 ? -1.399 -6.509 10.979 1.00 86.38 72 TYR A CA 1
ATOM 556 C C . TYR A 1 72 ? -0.287 -5.552 11.423 1.00 86.38 72 TYR A C 1
ATOM 558 O O . TYR A 1 72 ? -0.124 -5.301 12.617 1.00 86.38 72 TYR A O 1
ATOM 566 N N . ILE A 1 73 ? 0.447 -4.977 10.466 1.00 89.19 73 ILE A N 1
ATOM 567 C CA . ILE A 1 73 ? 1.546 -4.044 10.744 1.00 89.19 73 ILE A CA 1
ATOM 568 C C . ILE A 1 73 ? 1.022 -2.808 11.471 1.00 89.19 73 ILE A C 1
ATOM 570 O O . ILE A 1 73 ? 1.627 -2.368 12.445 1.00 89.19 73 ILE A O 1
ATOM 574 N N . TYR A 1 74 ? -0.110 -2.264 11.028 1.00 88.81 74 TYR A N 1
ATOM 575 C CA . TYR A 1 74 ? -0.698 -1.080 11.634 1.00 88.81 74 TYR A CA 1
ATOM 576 C C . TYR A 1 74 ? -1.138 -1.330 13.082 1.00 88.81 74 TYR A C 1
ATOM 578 O O . TYR A 1 74 ? -0.808 -0.535 13.957 1.00 88.81 74 TYR A O 1
ATOM 586 N N . ARG A 1 75 ? -1.774 -2.472 13.374 1.00 84.06 75 ARG A N 1
ATOM 587 C CA . ARG A 1 75 ? -2.118 -2.866 14.751 1.00 84.06 75 ARG A CA 1
ATOM 588 C C . ARG A 1 75 ? -0.887 -3.002 15.652 1.00 84.06 75 ARG A C 1
ATOM 590 O O . ARG A 1 75 ? -0.987 -2.756 16.847 1.00 84.06 75 ARG A O 1
ATOM 597 N N . TYR A 1 76 ? 0.245 -3.435 15.100 1.00 83.56 76 TYR A N 1
ATOM 598 C CA . TYR A 1 76 ? 1.461 -3.682 15.874 1.00 83.56 76 TYR A CA 1
ATOM 599 C C . TYR A 1 76 ? 2.332 -2.432 16.078 1.00 83.56 76 TYR A C 1
ATOM 601 O O . TYR A 1 76 ? 2.989 -2.311 17.107 1.00 83.56 76 TYR A O 1
ATOM 609 N N . LEU A 1 77 ? 2.379 -1.527 15.094 1.00 88.62 77 LEU A N 1
ATOM 610 C CA . LEU A 1 77 ? 3.273 -0.361 15.097 1.00 88.62 77 LEU A CA 1
ATOM 611 C C . LEU A 1 77 ? 2.584 0.967 15.423 1.00 88.62 77 LEU A C 1
ATOM 613 O O . LEU A 1 77 ? 3.285 1.947 15.664 1.00 88.62 77 LEU A O 1
ATOM 617 N N . SER A 1 78 ? 1.253 1.037 15.362 1.00 86.44 78 SER A N 1
ATOM 618 C CA . SER A 1 78 ? 0.527 2.256 15.718 1.00 86.44 78 SER A CA 1
ATOM 619 C C . SER A 1 78 ? 0.198 2.294 17.208 1.00 86.44 78 SER A C 1
ATOM 621 O O . SER A 1 78 ? -0.008 1.262 17.842 1.00 86.44 78 SER A O 1
ATOM 623 N N . ASP A 1 79 ? 0.075 3.508 17.736 1.00 84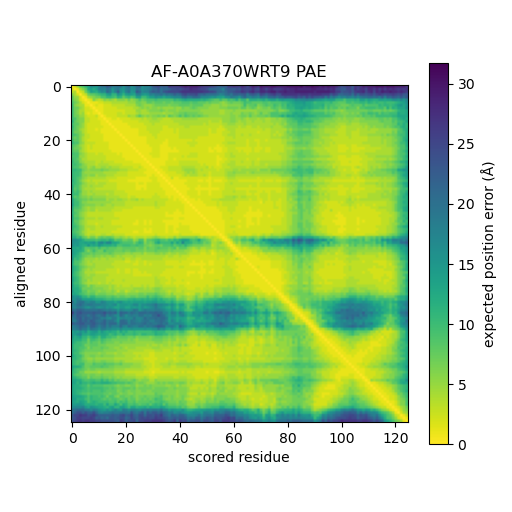.50 79 ASP A N 1
ATOM 624 C CA . ASP A 1 79 ? -0.471 3.759 19.071 1.00 84.50 79 ASP A CA 1
ATOM 625 C C . ASP A 1 79 ? -2.013 3.848 19.051 1.00 84.50 79 ASP A C 1
ATOM 627 O O . ASP A 1 79 ? -2.619 4.372 19.989 1.00 84.50 79 ASP A O 1
ATOM 631 N N . GLU A 1 80 ? -2.676 3.404 17.972 1.00 77.19 80 GLU A N 1
ATOM 632 C CA . GLU A 1 80 ? -4.134 3.479 17.895 1.00 77.19 80 GLU A CA 1
ATOM 633 C C . GLU A 1 80 ? -4.773 2.508 18.895 1.00 77.19 80 GLU A C 1
ATOM 635 O O . GLU A 1 80 ? -4.493 1.308 18.931 1.00 77.19 80 GLU A O 1
ATOM 640 N N . ILE A 1 81 ? -5.675 3.040 19.718 1.00 69.06 81 ILE A N 1
ATOM 641 C CA . ILE A 1 81 ? -6.450 2.244 20.661 1.00 69.06 81 ILE A CA 1
ATOM 642 C C . ILE A 1 81 ? -7.701 1.762 19.936 1.00 69.06 81 ILE A C 1
ATOM 644 O O . ILE A 1 81 ? -8.578 2.558 19.604 1.00 69.06 81 ILE A O 1
ATOM 648 N N . GLN A 1 82 ? -7.806 0.448 19.735 1.00 66.69 82 GLN A N 1
ATOM 649 C CA . GLN A 1 82 ? -9.034 -0.161 19.237 1.00 66.69 82 GLN A CA 1
ATOM 650 C C . GLN A 1 82 ? -10.178 0.117 20.224 1.00 66.69 82 GLN A C 1
ATOM 652 O O . GLN A 1 82 ? -10.146 -0.349 21.362 1.00 66.69 82 GLN A O 1
ATOM 657 N N . THR A 1 83 ? -11.179 0.883 19.791 1.00 68.12 83 THR A N 1
ATOM 658 C CA . THR A 1 83 ? -12.326 1.274 20.633 1.00 68.12 83 THR A CA 1
ATOM 659 C C . THR A 1 83 ? -13.506 0.312 20.509 1.00 68.12 83 THR A C 1
ATOM 661 O O . THR A 1 83 ? -14.386 0.300 21.371 1.00 68.12 83 THR A O 1
ATOM 664 N N . ASP A 1 84 ? -13.516 -0.530 19.473 1.00 69.69 84 ASP A N 1
ATOM 665 C CA . ASP A 1 84 ? -14.492 -1.603 19.321 1.00 69.69 84 ASP A CA 1
ATOM 666 C C . ASP A 1 84 ? -14.101 -2.804 20.199 1.00 69.69 84 ASP A C 1
ATOM 668 O O . ASP A 1 84 ? -13.146 -3.535 19.919 1.00 69.69 84 ASP A O 1
ATOM 672 N N . VAL A 1 85 ? -14.881 -3.023 21.260 1.00 58.84 85 VAL A N 1
ATOM 673 C CA . VAL A 1 85 ? -14.690 -4.108 22.234 1.00 58.84 85 VAL A CA 1
ATOM 674 C C . VAL A 1 85 ? -14.693 -5.490 21.562 1.00 58.84 85 VAL A C 1
ATOM 676 O O . VAL A 1 85 ? -13.925 -6.363 21.964 1.00 58.84 85 VAL A O 1
ATOM 679 N N . ALA A 1 86 ? -15.494 -5.710 20.514 1.00 61.97 86 ALA A N 1
ATOM 680 C CA . ALA A 1 86 ? -15.520 -6.992 19.810 1.00 61.97 86 ALA A CA 1
ATOM 681 C C . ALA A 1 86 ? -14.228 -7.219 19.006 1.00 61.97 86 ALA A C 1
ATOM 683 O O . ALA A 1 86 ? -13.692 -8.329 18.990 1.00 61.97 86 ALA A O 1
ATOM 684 N N . GLN A 1 87 ? -13.677 -6.168 18.394 1.00 63.25 87 GLN A N 1
ATOM 685 C CA . GLN A 1 87 ? -12.398 -6.243 17.674 1.00 63.25 87 GLN A CA 1
ATOM 686 C C . GLN A 1 87 ? -11.190 -6.312 18.621 1.00 63.25 87 GLN A C 1
ATOM 688 O O . GLN A 1 87 ? -10.153 -6.877 18.267 1.00 63.25 87 GLN A O 1
ATOM 693 N N . GLN A 1 88 ? -11.319 -5.778 19.837 1.00 60.22 88 GLN A N 1
ATOM 694 C CA . GLN A 1 88 ? -10.290 -5.864 20.871 1.00 60.22 88 GLN A CA 1
ATOM 695 C C . GLN A 1 88 ? -10.152 -7.291 21.428 1.00 60.22 88 GLN A C 1
ATOM 697 O O . GLN A 1 88 ? -9.037 -7.737 21.700 1.00 60.22 88 GLN A O 1
ATOM 702 N N . LEU A 1 89 ? -11.271 -8.010 21.568 1.00 58.91 89 LEU A N 1
ATOM 703 C CA . LEU A 1 89 ? -11.323 -9.359 22.144 1.00 58.91 89 LEU A CA 1
ATOM 704 C C . LEU A 1 89 ? -11.047 -10.480 21.133 1.00 58.91 89 LEU A C 1
ATOM 706 O O . LEU A 1 89 ? -10.764 -11.607 21.541 1.00 58.91 89 LEU A O 1
ATOM 710 N N . THR A 1 90 ? -11.122 -10.195 19.830 1.00 66.50 90 THR A N 1
ATOM 711 C CA . THR A 1 90 ? -10.980 -11.218 18.788 1.00 66.50 90 THR A CA 1
ATOM 712 C C . THR A 1 90 ? -9.595 -11.151 18.143 1.00 66.50 90 THR A C 1
ATOM 714 O O . THR A 1 90 ? -9.163 -10.108 17.650 1.00 66.50 90 THR A O 1
ATOM 717 N N . LEU A 1 91 ? -8.891 -12.288 18.130 1.00 73.25 91 LEU A N 1
ATOM 718 C CA . LEU A 1 91 ? -7.605 -12.443 17.437 1.00 73.25 91 LEU A CA 1
ATOM 719 C C . LEU A 1 91 ? -7.774 -12.586 15.921 1.00 73.25 91 LEU A C 1
ATOM 721 O O . LEU A 1 91 ? -6.809 -12.438 15.190 1.00 73.25 91 LEU A O 1
ATOM 725 N N . THR A 1 92 ? -8.991 -12.811 15.433 1.00 79.12 92 THR A N 1
ATOM 726 C CA . THR A 1 92 ? -9.310 -12.873 14.006 1.00 79.12 92 THR A CA 1
ATOM 727 C C . THR A 1 92 ? -10.307 -11.780 13.643 1.00 79.12 92 THR A C 1
ATOM 729 O O . THR A 1 92 ? -11.313 -11.605 14.325 1.00 79.12 92 THR A O 1
ATOM 732 N N . GLN A 1 93 ? -10.061 -11.063 12.550 1.00 81.81 93 GLN A N 1
ATOM 733 C CA . GLN A 1 93 ? -10.958 -10.022 12.051 1.00 81.81 93 GLN A CA 1
ATOM 734 C C . GLN A 1 93 ? -11.268 -10.235 10.575 1.00 81.81 93 GLN A C 1
ATOM 736 O O . GLN A 1 93 ? -10.368 -10.453 9.768 1.00 81.81 93 GLN A O 1
ATOM 741 N N . GLN A 1 94 ? -12.542 -10.114 10.205 1.00 84.62 94 GLN A N 1
ATOM 742 C CA . GLN A 1 94 ? -12.943 -10.031 8.806 1.00 84.62 94 GLN A CA 1
ATOM 743 C C . GLN A 1 94 ? -12.892 -8.569 8.351 1.00 84.62 94 GLN A C 1
ATOM 745 O O . GLN A 1 94 ? -13.678 -7.735 8.798 1.00 84.62 94 GLN A O 1
ATOM 750 N N . LEU A 1 95 ? -11.978 -8.254 7.440 1.00 84.75 95 LEU A N 1
ATOM 751 C CA . LEU A 1 95 ? -11.953 -6.980 6.731 1.00 84.75 95 LEU A CA 1
ATOM 752 C C . LEU A 1 95 ? -12.892 -7.069 5.536 1.00 84.75 95 LEU A C 1
ATOM 754 O O . LEU A 1 95 ? -12.823 -8.036 4.786 1.00 84.75 95 LEU A O 1
ATOM 758 N N . THR A 1 96 ? -13.737 -6.062 5.330 1.00 88.31 96 THR A N 1
ATO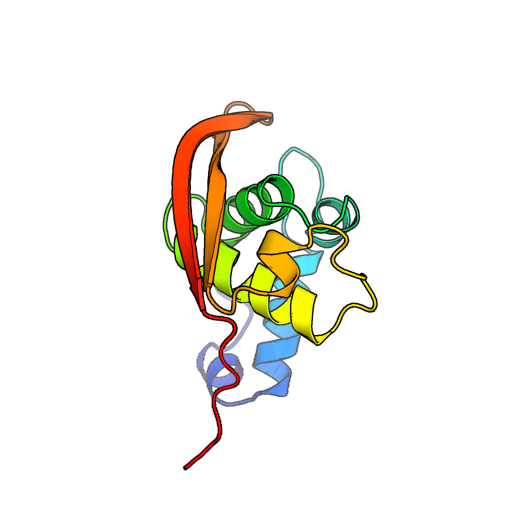M 759 C CA . THR A 1 96 ? -14.518 -5.898 4.095 1.00 88.31 96 THR A CA 1
ATOM 760 C C . THR A 1 96 ? -14.085 -4.610 3.423 1.00 88.31 96 THR A C 1
ATOM 762 O O . THR A 1 96 ? -13.975 -3.577 4.080 1.00 88.31 96 THR A O 1
ATOM 765 N N . PHE A 1 97 ? -13.792 -4.674 2.128 1.00 88.06 97 PHE A N 1
ATOM 766 C CA . PHE A 1 97 ? -13.158 -3.575 1.417 1.00 88.06 97 PHE A CA 1
ATOM 767 C C . PHE A 1 97 ? -13.551 -3.505 -0.050 1.00 88.06 97 PHE A C 1
ATOM 769 O O . PHE A 1 97 ? -13.899 -4.495 -0.696 1.00 88.06 97 PHE A O 1
ATOM 776 N N . THR A 1 98 ? -13.447 -2.295 -0.584 1.00 90.62 98 THR A N 1
ATOM 777 C CA . THR A 1 98 ? -13.691 -2.011 -1.991 1.00 90.62 98 THR A CA 1
ATOM 778 C C . THR A 1 98 ? -12.451 -2.345 -2.817 1.00 90.62 98 THR A C 1
ATOM 780 O O . THR A 1 98 ? -11.324 -1.984 -2.470 1.00 90.62 98 THR A O 1
ATOM 783 N N . ARG A 1 99 ? -12.646 -3.026 -3.948 1.00 90.06 99 ARG A N 1
ATOM 784 C CA . ARG A 1 99 ? -11.607 -3.199 -4.968 1.00 90.06 99 ARG A CA 1
ATOM 785 C C . ARG A 1 99 ? -11.619 -1.989 -5.891 1.00 90.06 99 ARG A C 1
ATOM 787 O O . ARG A 1 99 ? -12.683 -1.556 -6.326 1.00 90.06 99 ARG A O 1
ATOM 794 N N . TYR A 1 100 ? -10.444 -1.461 -6.206 1.00 92.56 100 TYR A N 1
ATOM 795 C CA . TYR A 1 100 ? -10.288 -0.248 -7.004 1.00 92.56 100 TYR A CA 1
ATOM 796 C C . TYR A 1 100 ? -9.653 -0.527 -8.367 1.00 92.56 100 TYR A C 1
ATOM 798 O O . TYR A 1 100 ? -8.990 -1.540 -8.591 1.00 92.56 100 TYR A O 1
ATOM 806 N N . GLY A 1 101 ? -9.849 0.416 -9.279 1.00 91.94 101 GLY A N 1
ATOM 807 C CA . GLY A 1 101 ? -9.122 0.555 -10.533 1.00 91.94 101 GLY A CA 1
ATOM 808 C C . GLY A 1 101 ? -8.927 2.029 -10.877 1.00 91.94 101 GLY A C 1
ATOM 809 O O . GLY A 1 101 ? -9.384 2.913 -1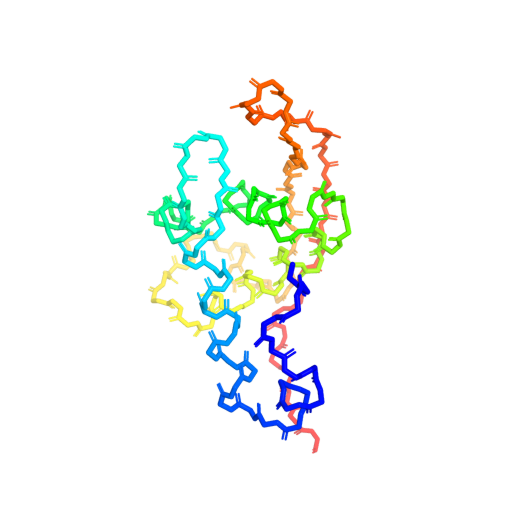0.149 1.00 91.94 101 GLY A O 1
ATOM 810 N N . ILE A 1 102 ? -8.255 2.291 -11.997 1.00 91.69 102 ILE A N 1
ATOM 811 C CA . ILE A 1 102 ? -8.133 3.636 -12.565 1.00 91.69 102 ILE A CA 1
ATOM 812 C C . ILE A 1 102 ? -8.734 3.613 -13.968 1.00 91.69 102 ILE A C 1
ATOM 814 O O . ILE A 1 102 ? -8.279 2.850 -14.819 1.00 91.69 102 ILE A O 1
ATOM 818 N N . ALA A 1 103 ? -9.728 4.465 -14.211 1.00 91.50 103 ALA A N 1
ATOM 819 C CA . ALA A 1 103 ? -10.321 4.682 -15.526 1.00 91.50 103 ALA A CA 1
ATOM 820 C C . ALA A 1 103 ? -10.404 6.186 -15.800 1.00 91.50 103 ALA A C 1
ATOM 822 O O . ALA A 1 103 ? -10.821 6.953 -14.936 1.00 91.50 103 ALA A O 1
ATOM 823 N N . ASN A 1 104 ? -9.974 6.617 -16.990 1.00 91.50 104 ASN A N 1
ATOM 824 C CA . ASN A 1 104 ? -9.983 8.027 -17.408 1.00 91.50 104 ASN A CA 1
ATOM 825 C C . ASN A 1 104 ? -9.329 8.996 -16.402 1.00 91.50 104 ASN A C 1
ATOM 827 O O . ASN A 1 104 ? -9.773 10.125 -16.252 1.00 91.50 104 ASN A O 1
ATOM 831 N N . GLY A 1 105 ? -8.281 8.559 -15.694 1.00 90.00 105 GLY A N 1
ATOM 832 C CA . GLY A 1 105 ? -7.601 9.399 -14.701 1.00 90.00 105 GLY A CA 1
ATOM 833 C C . GLY A 1 105 ? -8.344 9.552 -13.369 1.00 90.00 105 GLY A C 1
ATOM 834 O O . GLY A 1 105 ? -7.982 10.419 -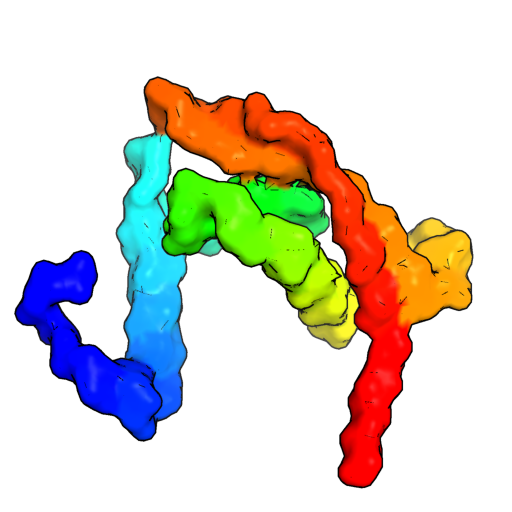12.581 1.00 90.00 105 GLY A O 1
ATOM 835 N N . HIS A 1 106 ? -9.340 8.706 -13.098 1.00 91.81 106 HIS A N 1
ATOM 836 C CA . HIS A 1 106 ? -10.104 8.708 -11.855 1.00 91.81 106 HIS A CA 1
ATOM 837 C C . HIS A 1 106 ? -10.150 7.318 -11.218 1.00 91.81 106 HIS A C 1
ATOM 839 O O . HIS A 1 106 ? -10.081 6.293 -11.902 1.00 91.81 106 HIS A O 1
ATOM 845 N N . TRP A 1 107 ? -10.293 7.290 -9.893 1.00 93.19 107 TRP A N 1
ATOM 846 C CA . TRP A 1 107 ? -10.563 6.064 -9.152 1.00 93.19 107 TRP A CA 1
ATOM 847 C C . TRP A 1 107 ? -11.944 5.519 -9.513 1.00 93.19 107 TRP A C 1
ATOM 849 O O . TRP A 1 107 ? -12.931 6.251 -9.473 1.00 93.19 107 TRP A O 1
ATOM 859 N N . VAL A 1 108 ? -12.014 4.224 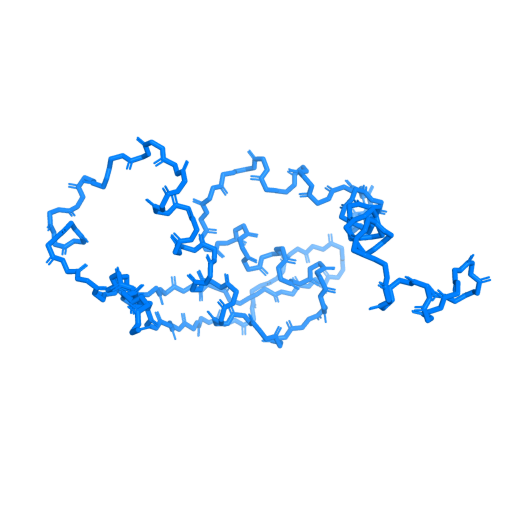-9.801 1.00 93.12 108 VAL A N 1
ATOM 860 C CA . VAL A 1 108 ? -13.272 3.496 -10.001 1.00 93.12 108 VAL A CA 1
ATOM 861 C C . VAL A 1 108 ? -13.345 2.302 -9.065 1.00 93.12 108 VAL A C 1
ATOM 863 O O . VAL A 1 108 ? -12.315 1.734 -8.695 1.00 93.12 108 VAL A O 1
ATOM 866 N N . THR A 1 109 ? -14.558 1.932 -8.669 1.00 92.31 109 THR A N 1
ATOM 867 C CA . THR A 1 109 ? -14.819 0.754 -7.845 1.00 92.31 109 THR A CA 1
ATOM 868 C C . THR A 1 109 ? -15.112 -0.446 -8.745 1.00 92.31 109 THR A C 1
ATOM 870 O O . THR A 1 109 ? -15.909 -0.370 -9.674 1.00 92.31 109 THR A O 1
ATOM 873 N N . ASN A 1 110 ? -14.446 -1.565 -8.471 1.00 88.50 110 ASN A N 1
ATOM 874 C CA . ASN A 1 110 ? -14.505 -2.802 -9.255 1.00 88.50 110 ASN A CA 1
ATOM 875 C C . ASN A 1 110 ? -15.169 -3.955 -8.476 1.00 88.50 110 ASN A C 1
ATOM 877 O O . ASN A 1 110 ? -15.045 -5.116 -8.859 1.00 88.50 110 ASN A O 1
ATOM 881 N N . GLY A 1 111 ? -15.835 -3.643 -7.362 1.00 89.12 111 GLY A N 1
ATOM 882 C CA . GLY A 1 111 ? -16.529 -4.600 -6.501 1.00 89.12 111 GLY A CA 1
ATOM 883 C C . GLY A 1 111 ? -16.092 -4.520 -5.041 1.00 89.12 111 GLY A C 1
ATOM 884 O O . GLY A 1 111 ? -15.301 -3.659 -4.654 1.00 89.12 111 GLY A O 1
ATOM 885 N N . THR A 1 112 ? -16.602 -5.450 -4.242 1.00 90.44 112 THR A N 1
ATOM 886 C CA . THR A 1 112 ? -16.310 -5.584 -2.810 1.00 90.44 112 THR A CA 1
ATOM 887 C C . THR A 1 112 ? -15.739 -6.971 -2.552 1.00 90.44 112 THR A C 1
ATOM 889 O O . THR A 1 112 ? -16.151 -7.942 -3.185 1.00 90.44 112 THR A O 1
ATOM 892 N N . ALA A 1 113 ? -14.781 -7.063 -1.640 1.00 87.69 113 ALA A N 1
ATOM 893 C CA . ALA A 1 113 ? -14.210 -8.317 -1.181 1.00 87.69 113 ALA A CA 1
ATOM 894 C C . ALA A 1 113 ? -14.079 -8.309 0.341 1.00 87.69 113 ALA A C 1
ATOM 896 O O . ALA A 1 113 ? -14.153 -7.253 0.976 1.00 87.69 113 ALA A O 1
ATOM 897 N N . SER A 1 114 ? -13.870 -9.493 0.910 1.00 87.38 114 SER A N 1
ATOM 898 C CA . SER A 1 114 ? -13.580 -9.643 2.327 1.00 87.38 114 SER A CA 1
ATOM 899 C C . SER A 1 114 ? -12.398 -10.577 2.540 1.00 87.38 114 SER A C 1
ATOM 901 O O . SER A 1 114 ? -12.235 -11.544 1.800 1.00 87.38 114 SER A O 1
ATOM 903 N N . TYR A 1 115 ? -11.599 -10.305 3.567 1.00 86.38 115 TYR A N 1
ATOM 904 C CA . TYR A 1 115 ? -10.431 -11.101 3.929 1.00 86.38 115 TYR A CA 1
ATOM 905 C C . TYR A 1 115 ? -10.345 -11.285 5.442 1.00 86.38 115 TYR A C 1
ATOM 907 O O . TYR A 1 115 ? -10.626 -10.355 6.196 1.00 86.38 115 TYR A O 1
ATOM 915 N N . HIS A 1 116 ? -9.959 -12.480 5.881 1.00 85.69 116 HIS A N 1
ATOM 916 C CA . HIS A 1 116 ? -9.764 -12.778 7.296 1.00 85.69 116 HIS A CA 1
ATOM 917 C C . HIS A 1 116 ? -8.307 -12.538 7.675 1.00 85.69 116 HIS A C 1
ATOM 919 O O . HIS A 1 116 ? -7.401 -13.116 7.081 1.00 85.69 116 HIS A O 1
ATOM 925 N N . VAL A 1 117 ? -8.096 -11.696 8.678 1.00 82.31 117 VAL A N 1
ATOM 926 C CA . VAL A 1 117 ? -6.783 -11.405 9.248 1.00 82.31 117 VAL A CA 1
ATOM 927 C C . VAL A 1 117 ? -6.681 -12.099 10.587 1.00 82.31 117 VAL A C 1
ATOM 929 O O . VAL A 1 117 ? -7.546 -11.912 11.440 1.00 82.31 117 VAL A O 1
ATOM 932 N N . ASP A 1 118 ? -5.624 -12.882 10.762 1.00 82.62 118 ASP A N 1
ATOM 933 C CA . ASP A 1 118 ? -5.262 -13.472 12.042 1.00 82.62 118 ASP A CA 1
ATOM 934 C C . ASP A 1 118 ? -4.154 -12.632 12.694 1.00 82.62 118 ASP A C 1
ATOM 936 O O . ASP A 1 118 ? -3.064 -12.468 12.148 1.00 82.62 118 ASP A O 1
ATOM 940 N N . PHE A 1 119 ? -4.464 -12.066 13.855 1.00 79.00 119 PHE A N 1
ATOM 941 C CA . PHE A 1 119 ? -3.570 -11.292 14.709 1.00 79.00 119 PHE A CA 1
ATOM 942 C C . PHE A 1 119 ? -2.970 -12.132 15.839 1.00 79.00 119 PHE A C 1
ATOM 944 O O . PHE A 1 119 ? -2.364 -11.570 16.752 1.00 79.00 119 PHE A O 1
ATOM 951 N N . THR A 1 120 ? -3.145 -13.457 15.820 1.00 77.00 120 THR A N 1
ATOM 952 C CA . THR A 1 120 ? -2.491 -14.352 16.775 1.00 77.00 120 THR A CA 1
ATOM 953 C C . THR A 1 120 ? -0.979 -14.126 16.705 1.00 77.00 120 THR A C 1
ATOM 955 O O . THR A 1 120 ? -0.391 -14.313 15.635 1.00 77.00 120 THR A O 1
ATOM 958 N N . PRO A 1 121 ? -0.324 -13.724 17.814 1.00 65.81 121 PRO A N 1
ATOM 959 C CA . PRO A 1 121 ? 1.120 -13.554 17.832 1.00 65.81 121 PRO A CA 1
ATOM 960 C C . PRO A 1 121 ? 1.794 -14.864 17.424 1.00 65.81 121 PRO A C 1
ATOM 962 O O . PRO A 1 121 ? 1.701 -15.866 18.135 1.00 65.81 121 PRO A O 1
ATOM 965 N N . GLN A 1 122 ? 2.459 -14.862 16.271 1.00 59.81 122 GLN A N 1
ATOM 966 C CA . GLN A 1 122 ? 3.256 -15.994 15.815 1.00 59.81 122 GLN A CA 1
ATOM 967 C C . GLN A 1 122 ? 4.477 -16.068 16.742 1.00 59.81 122 GLN A C 1
ATOM 969 O O . GLN A 1 122 ? 5.403 -15.265 16.622 1.00 59.81 122 GLN A O 1
ATOM 974 N N . ARG A 1 123 ? 4.460 -16.963 17.737 1.00 50.72 123 ARG A N 1
ATOM 975 C CA . ARG A 1 123 ? 5.687 -17.279 18.477 1.00 50.72 123 ARG A CA 1
ATOM 976 C C . ARG A 1 123 ? 6.614 -18.030 17.521 1.00 50.72 123 ARG A C 1
ATOM 978 O O . ARG A 1 123 ? 6.139 -18.990 16.920 1.00 50.72 123 ARG A O 1
ATOM 985 N N . PRO A 1 124 ? 7.889 -17.631 17.391 1.00 53.34 124 PRO A N 1
ATOM 986 C CA . PRO A 1 124 ? 8.881 -18.515 16.808 1.00 53.34 124 PRO A CA 1
ATOM 987 C C . PRO A 1 124 ? 8.977 -19.753 17.702 1.00 53.34 124 PRO A C 1
ATOM 989 O O . PRO A 1 124 ? 9.080 -19.624 18.928 1.00 53.34 124 PRO A O 1
ATOM 992 N N . ASP A 1 125 ? 8.864 -20.919 17.087 1.00 55.16 125 ASP A N 1
ATOM 993 C CA . ASP A 1 125 ? 9.299 -22.202 17.625 1.00 55.16 125 ASP A CA 1
ATOM 994 C C . ASP A 1 125 ? 10.827 -22.265 17.797 1.00 55.16 125 ASP A C 1
ATOM 996 O O . ASP A 1 125 ? 11.564 -21.634 17.001 1.00 55.16 125 ASP A O 1
#

Sequence (125 aa):
WAPRYNPSLIASDTYNACDSAGYFWVTKHYMGTSNINRLVDQGFNPDTVGKTNVLINGGPNGYDERQGYAAYIYRYLSDEIQTDVAQQLTLTQQLTFTRYGIANGHWVTNGTASYHVDFTPQRPD

Secondary structure (DSSP, 8-state):
--SSS-HHHHHH-HHHHHHHHHHHHHH-EETTEE-THHHHTT-SSHHHHHHHHHHHHSSSTTHHHHHHHHHHHHHHH-------HHHHH-SEEEEEEEEEEEETTEEEEEEEEEEEEE-------

Nearest PDB structures (foldseek):
  7sa6-assembly1_A  TM=5.249E-01  e=1.059E+00  Neisseria meningitidis serogroup B

Solvent-accessible surface area (backbone atoms only — not comparable to full-atom values): 7662 Å² total; per-residue (Å²): 143,77,92,86,72,66,66,66,53,40,74,74,32,70,66,50,34,51,50,53,52,52,50,47,42,52,61,41,69,55,74,95,44,60,22,49,60,73,54,52,73,75,44,97,47,56,58,44,50,31,50,49,40,28,74,74,70,73,44,79,78,60,52,58,61,51,50,36,51,50,52,52,52,45,68,72,74,47,91,76,77,75,80,51,67,70,66,64,75,39,52,60,47,79,47,74,36,53,38,48,46,78,55,97,71,36,84,41,80,74,52,75,51,73,38,79,33,75,64,63,82,80,72,84,129

pLDDT: mean 84.41, std 12.12, range [36.31, 96.75]

Radius of gyration: 16.86 Å; Cα contacts (8 Å, |Δi|>4): 139; chains: 1; bounding box: 39×36×41 Å

Organism: NCBI:txid1927958

Foldseek 3Di:
DPDDDDVVCLVPDPVSVVVVVVCLQQAQDALNDGHLVVLCVVDDDLVSQLVVVCSVPVDDPCSQVSNQVSVLCCVVPPPDDDPPPVVVPDQKDKDKHFHWHDDPSDIDTPDIDIYIHGNPPDDDD

Mean predicted aligned error: 6.82 Å